Protein AF-X1UJ09-F1 (afdb_monomer_lite)

Organism: NCBI:txid412755

Foldseek 3Di:
DDDDPVVVVVCVVVVHDDLFDADDWVQVVVCVVVVHDPVPDDPVTSRVVRVVVSVVVVVVVVVVVVVVVVVPVPD

pLDDT: mean 89.01, std 13.26, range [47.94, 98.06]

Structure (mmCIF, N/CA/C/O backbone):
data_AF-X1UJ09-F1
#
_entry.id   AF-X1UJ09-F1
#
loop_
_atom_site.group_PDB
_atom_site.id
_atom_site.type_symbol
_atom_site.label_atom_id
_atom_site.label_alt_id
_atom_site.label_comp_id
_atom_site.label_asym_id
_atom_site.label_entity_id
_atom_site.label_seq_id
_atom_site.pdbx_PDB_ins_code
_atom_site.Cartn_x
_atom_site.Cartn_y
_atom_site.Cartn_z
_atom_site.occupancy
_atom_site.B_iso_or_equiv
_atom_site.auth_seq_id
_atom_site.auth_comp_id
_atom_site.auth_asym_id
_atom_site.auth_atom_id
_atom_site.pdbx_PDB_model_num
ATOM 1 N N . THR A 1 1 ? 8.334 0.501 8.608 1.00 69.44 1 THR A N 1
ATOM 2 C CA . THR A 1 1 ? 8.030 1.645 7.718 1.00 69.44 1 THR A CA 1
ATOM 3 C C . THR A 1 1 ? 7.294 2.685 8.534 1.00 69.44 1 THR A C 1
ATOM 5 O O . THR A 1 1 ? 6.556 2.277 9.421 1.00 69.44 1 THR A O 1
ATOM 8 N N . LYS A 1 2 ? 7.509 3.984 8.308 1.00 84.06 2 LYS A N 1
ATOM 9 C CA . LYS A 1 2 ? 6.804 5.064 9.017 1.00 84.06 2 LYS A CA 1
ATOM 10 C C . LYS A 1 2 ? 5.993 5.862 7.993 1.00 84.06 2 LYS A C 1
ATOM 12 O O . LYS A 1 2 ? 6.546 6.173 6.941 1.00 84.06 2 LYS A O 1
ATOM 17 N N . LEU A 1 3 ? 4.719 6.134 8.280 1.00 91.50 3 LEU A N 1
ATOM 18 C CA . LEU A 1 3 ? 3.901 7.027 7.458 1.00 91.50 3 LEU A CA 1
ATOM 19 C C . LEU A 1 3 ? 4.432 8.457 7.554 1.00 91.50 3 LEU A C 1
ATOM 21 O O . LEU A 1 3 ? 4.984 8.863 8.580 1.00 91.50 3 LEU A O 1
ATOM 25 N N . ASP A 1 4 ? 4.273 9.205 6.469 1.00 93.88 4 ASP A N 1
ATOM 26 C CA . ASP A 1 4 ? 4.591 10.625 6.472 1.00 93.88 4 ASP A CA 1
ATOM 27 C C . ASP A 1 4 ? 3.709 11.359 7.509 1.00 93.88 4 ASP A C 1
ATOM 29 O O . ASP A 1 4 ? 2.520 11.028 7.632 1.00 93.88 4 ASP A O 1
ATOM 33 N N . PRO A 1 5 ? 4.256 12.320 8.279 1.00 94.69 5 PRO A N 1
ATOM 34 C CA . PRO A 1 5 ? 3.481 13.064 9.268 1.00 94.69 5 PRO A CA 1
ATOM 35 C C . PRO A 1 5 ? 2.231 13.728 8.685 1.00 94.69 5 PRO A C 1
ATOM 37 O O . PRO A 1 5 ? 1.177 13.635 9.302 1.00 94.69 5 PRO A O 1
ATOM 40 N N . LEU A 1 6 ? 2.306 14.295 7.475 1.00 96.62 6 LEU A N 1
ATOM 41 C CA . LEU A 1 6 ? 1.163 14.965 6.847 1.00 96.62 6 LEU A CA 1
ATOM 42 C C . LEU A 1 6 ? 0.054 13.973 6.488 1.00 96.62 6 LEU A C 1
ATOM 4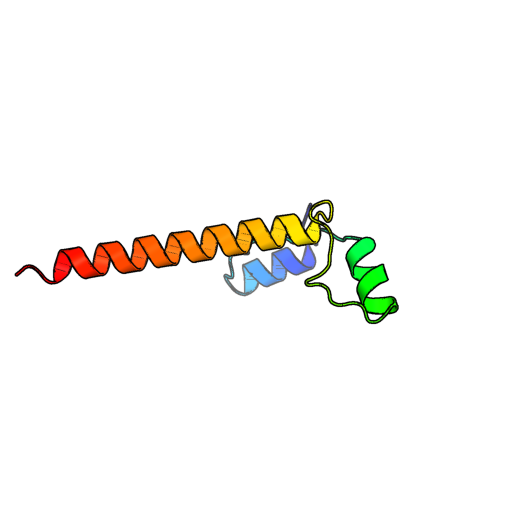4 O O . LEU A 1 6 ? -1.125 14.281 6.605 1.00 96.62 6 LEU A O 1
ATOM 48 N N . VAL A 1 7 ? 0.420 12.752 6.095 1.00 95.12 7 VAL A N 1
ATOM 49 C CA . VAL A 1 7 ? -0.562 11.687 5.845 1.00 95.12 7 VAL A CA 1
ATOM 50 C C . VAL A 1 7 ? -1.216 11.244 7.153 1.00 95.12 7 VAL A C 1
ATOM 52 O O . VAL A 1 7 ? -2.413 10.979 7.175 1.00 95.12 7 VAL A O 1
ATOM 55 N N . THR A 1 8 ? -0.449 11.188 8.243 1.00 95.00 8 THR A N 1
ATOM 56 C CA . THR A 1 8 ? -0.970 10.824 9.571 1.00 95.00 8 THR A CA 1
ATOM 57 C C . THR A 1 8 ? -1.960 11.876 10.074 1.00 95.00 8 THR A C 1
ATOM 59 O O . THR A 1 8 ? -3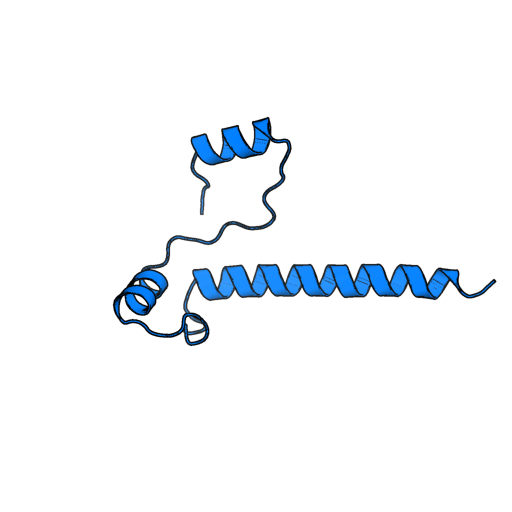.060 11.525 10.484 1.00 95.00 8 THR A O 1
ATOM 62 N N . GLU A 1 9 ? -1.617 13.160 9.948 1.00 96.75 9 GLU A N 1
ATOM 63 C CA . GLU A 1 9 ? -2.501 14.276 10.306 1.00 96.75 9 GLU A CA 1
ATOM 64 C C . GLU A 1 9 ? -3.820 14.248 9.518 1.00 96.75 9 GLU A C 1
ATOM 66 O O . GLU A 1 9 ? -4.885 14.488 10.086 1.00 96.75 9 GLU A O 1
ATOM 71 N N . GLU A 1 10 ? -3.782 13.907 8.226 1.00 97.75 10 GLU A N 1
ATOM 72 C CA . GLU A 1 10 ? -4.994 13.786 7.408 1.00 97.75 10 GLU A CA 1
ATOM 73 C C . GLU A 1 10 ? -5.856 12.574 7.783 1.00 97.75 10 GLU A C 1
ATOM 75 O O . GLU A 1 10 ? -7.083 12.687 7.809 1.00 97.75 10 GLU A O 1
ATOM 80 N N . LEU A 1 11 ? -5.241 11.432 8.105 1.00 96.69 11 LEU A N 1
ATOM 81 C CA . LEU A 1 11 ? -5.959 10.255 8.606 1.00 96.69 11 LEU A CA 1
ATOM 82 C C . LEU A 1 11 ? -6.675 10.571 9.926 1.00 96.69 11 LEU A C 1
ATOM 84 O O . LEU A 1 11 ? -7.874 10.305 10.044 1.00 96.69 11 LEU A O 1
ATOM 88 N N . ASP A 1 12 ? -5.983 11.232 10.857 1.00 96.50 12 ASP A N 1
ATOM 89 C CA . ASP A 1 12 ? -6.541 11.666 12.141 1.00 96.50 12 ASP A CA 1
ATOM 90 C C . ASP A 1 12 ? -7.685 12.672 11.940 1.00 96.50 12 ASP A C 1
ATOM 92 O O . ASP A 1 12 ? -8.759 12.537 12.532 1.00 96.50 12 ASP A O 1
ATOM 96 N N . ARG A 1 13 ? -7.499 13.658 11.049 1.00 98.00 13 ARG A N 1
ATOM 97 C CA . ARG A 1 13 ? -8.518 14.667 10.712 1.00 98.00 13 ARG A CA 1
ATOM 98 C C . ARG A 1 13 ? -9.786 14.040 10.129 1.00 98.00 13 ARG A C 1
ATOM 100 O O . ARG A 1 13 ? -10.878 14.571 10.333 1.00 98.00 13 ARG A O 1
ATOM 107 N N . LEU A 1 14 ? -9.645 12.954 9.373 1.00 97.75 14 LEU A N 1
ATOM 108 C CA . LEU A 1 14 ? -10.756 12.236 8.748 1.00 97.75 14 LEU A CA 1
ATOM 109 C C . LEU A 1 14 ? -11.346 11.134 9.643 1.00 97.75 14 LEU A C 1
ATOM 111 O O . LEU A 1 14 ? -12.393 10.590 9.295 1.00 97.75 14 LEU A O 1
ATOM 115 N N . GLY A 1 15 ? -10.711 10.817 10.776 1.00 96.75 15 GLY A N 1
ATOM 116 C CA . GLY A 1 15 ? -11.104 9.703 11.640 1.00 96.75 15 GLY A CA 1
ATOM 117 C C . GLY A 1 15 ? -10.958 8.342 10.953 1.00 96.75 15 GLY A C 1
ATOM 118 O O . GLY A 1 15 ? -11.810 7.473 11.135 1.00 96.75 15 GLY A O 1
ATOM 119 N N . ILE A 1 16 ? -9.934 8.183 10.106 1.00 96.06 16 ILE A N 1
ATOM 120 C CA . ILE A 1 16 ? -9.669 6.954 9.351 1.00 96.06 16 ILE A CA 1
ATOM 121 C C . ILE A 1 16 ? -8.477 6.229 9.967 1.00 96.06 16 ILE A C 1
ATOM 123 O O . ILE A 1 16 ? -7.353 6.724 9.928 1.00 96.06 16 ILE A O 1
ATOM 127 N N . ASP A 1 17 ? -8.705 5.001 10.421 1.00 91.62 17 ASP A N 1
ATOM 128 C CA . ASP A 1 17 ? -7.628 4.113 10.842 1.00 91.62 17 ASP A CA 1
ATOM 129 C C . ASP A 1 17 ? -6.982 3.432 9.628 1.00 91.62 17 ASP A C 1
ATOM 131 O O . ASP A 1 17 ? -7.642 2.770 8.820 1.00 91.62 17 ASP A O 1
ATOM 135 N N . SER A 1 18 ? -5.662 3.565 9.500 1.00 92.00 18 SER A N 1
ATOM 136 C CA . SER A 1 18 ? -4.913 2.852 8.466 1.00 92.00 18 SER A CA 1
ATOM 137 C C . SER A 1 18 ? -4.790 1.366 8.810 1.00 92.00 18 SER A C 1
ATOM 139 O O . SER A 1 18 ? -4.203 0.997 9.825 1.00 92.00 18 SER A O 1
ATOM 141 N N . ILE A 1 19 ? -5.303 0.499 7.933 1.00 92.00 19 ILE A N 1
ATOM 142 C CA . ILE A 1 19 ? -5.266 -0.963 8.113 1.00 92.00 19 ILE A CA 1
ATOM 143 C C . ILE A 1 19 ? -3.936 -1.603 7.688 1.00 92.00 19 ILE A C 1
ATOM 145 O O . ILE A 1 19 ? -3.641 -2.734 8.071 1.00 92.00 19 ILE A O 1
ATOM 149 N N . ALA A 1 20 ? -3.133 -0.904 6.880 1.00 93.62 20 ALA A N 1
ATOM 150 C CA . ALA A 1 20 ? -1.824 -1.363 6.429 1.00 93.62 20 ALA A CA 1
ATOM 151 C C . ALA A 1 20 ? -0.975 -0.199 5.905 1.00 93.62 20 ALA A C 1
ATOM 153 O O . ALA A 1 20 ? -1.481 0.787 5.376 1.00 93.62 20 ALA A O 1
ATOM 154 N N . THR A 1 21 ? 0.348 -0.344 5.986 1.00 94.50 21 THR A N 1
ATOM 155 C CA . THR A 1 21 ? 1.303 0.555 5.325 1.00 94.50 21 THR A CA 1
ATOM 156 C C . THR A 1 21 ? 2.183 -0.257 4.389 1.00 94.50 21 THR A C 1
ATOM 158 O O . THR A 1 21 ? 2.939 -1.119 4.839 1.00 94.50 21 THR A O 1
ATOM 161 N N . ILE A 1 22 ? 2.116 0.039 3.092 1.00 94.94 22 ILE A N 1
ATOM 162 C CA . ILE A 1 22 ? 2.939 -0.631 2.083 1.00 94.94 22 ILE A CA 1
ATOM 163 C C . ILE A 1 22 ? 4.292 0.096 1.986 1.00 94.94 22 ILE A C 1
ATOM 165 O O . ILE A 1 22 ? 4.314 1.312 1.784 1.00 94.94 22 ILE A O 1
ATOM 169 N N . PRO A 1 23 ? 5.433 -0.589 2.186 1.00 95.31 23 PRO A N 1
ATOM 170 C CA . PRO A 1 23 ? 6.745 0.044 2.098 1.00 95.31 23 PRO A CA 1
ATOM 171 C C . PRO A 1 23 ? 7.098 0.445 0.662 1.00 95.31 23 PRO A C 1
ATOM 173 O O . PRO A 1 23 ? 6.763 -0.269 -0.277 1.00 95.31 23 PRO A O 1
ATOM 176 N N . LEU A 1 24 ? 7.864 1.535 0.512 1.00 95.00 24 LEU A N 1
ATOM 177 C CA . LEU A 1 24 ? 8.500 1.894 -0.760 1.00 95.00 24 LEU A CA 1
ATOM 178 C C . LEU A 1 24 ? 9.353 0.729 -1.243 1.00 95.00 24 LEU A C 1
ATOM 180 O O . LEU A 1 24 ? 10.286 0.366 -0.531 1.00 95.00 24 LEU A O 1
ATOM 184 N N . ASP A 1 25 ? 9.084 0.20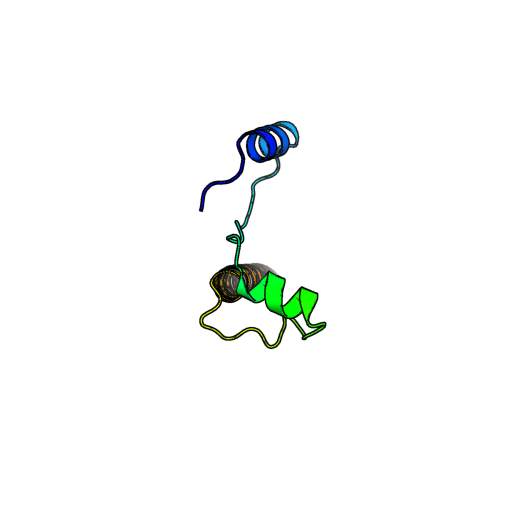1 -2.432 1.00 96.44 25 ASP A N 1
ATOM 185 C CA . ASP A 1 25 ? 9.762 -0.957 -3.007 1.00 96.44 25 ASP A CA 1
ATOM 186 C C . ASP A 1 25 ? 10.243 -0.655 -4.430 1.00 96.44 25 ASP A C 1
ATOM 188 O O . ASP A 1 25 ? 9.443 -0.347 -5.310 1.00 96.44 25 ASP A O 1
ATOM 192 N N . GLU A 1 26 ? 11.558 -0.714 -4.646 1.00 97.06 26 GLU A N 1
ATOM 193 C CA . GLU A 1 26 ? 12.176 -0.405 -5.942 1.00 97.06 26 GLU A CA 1
ATOM 194 C C . GLU A 1 26 ? 11.743 -1.405 -7.019 1.00 97.06 26 GLU A C 1
ATOM 196 O O . GLU A 1 26 ? 11.610 -1.037 -8.183 1.00 97.06 26 GLU A O 1
ATOM 201 N N . GLU A 1 27 ? 11.437 -2.649 -6.640 1.00 96.25 27 GLU A N 1
ATOM 202 C CA . GLU A 1 27 ? 10.983 -3.662 -7.591 1.00 96.25 27 GLU A CA 1
ATOM 203 C C . GLU A 1 27 ? 9.596 -3.335 -8.165 1.00 96.25 27 GLU A C 1
ATOM 205 O O . GLU A 1 27 ? 9.354 -3.562 -9.348 1.00 96.25 27 GLU A O 1
ATOM 210 N N . VAL A 1 28 ? 8.717 -2.704 -7.375 1.00 97.69 28 VAL A N 1
ATOM 211 C CA . VAL A 1 28 ? 7.417 -2.202 -7.858 1.00 97.69 28 VAL A CA 1
ATOM 212 C C . VAL A 1 28 ? 7.628 -1.125 -8.920 1.00 97.69 28 VAL A C 1
ATOM 214 O O . VAL A 1 28 ? 7.007 -1.181 -9.979 1.00 97.69 28 VAL A O 1
ATOM 217 N N . TYR A 1 29 ? 8.532 -0.176 -8.658 1.00 96.25 29 TYR A N 1
ATOM 218 C CA . TYR A 1 29 ? 8.865 0.885 -9.609 1.00 96.25 29 TYR A CA 1
ATOM 219 C C . TYR A 1 29 ? 9.436 0.316 -10.914 1.00 96.25 29 TYR A C 1
ATOM 221 O O . TYR A 1 29 ? 9.018 0.700 -12.002 1.00 96.25 29 TYR A O 1
ATOM 229 N N . GLU A 1 30 ? 10.353 -0.647 -10.819 1.00 97.81 30 GLU A N 1
ATOM 230 C CA . GLU A 1 30 ? 10.954 -1.297 -11.984 1.00 97.81 30 GLU A CA 1
ATOM 231 C C . GLU A 1 30 ? 9.941 -2.081 -12.825 1.00 97.81 30 GLU A C 1
ATOM 233 O O . GLU A 1 30 ? 10.056 -2.109 -14.054 1.00 97.81 30 GLU A O 1
ATOM 238 N N . TYR A 1 31 ? 8.965 -2.738 -12.193 1.00 98.00 31 TYR A N 1
ATOM 239 C CA . TYR A 1 31 ? 7.915 -3.463 -12.907 1.00 98.00 31 TYR A CA 1
ATOM 240 C C . TYR A 1 31 ? 6.953 -2.506 -13.604 1.00 98.00 31 TYR A C 1
ATOM 242 O O . TYR A 1 31 ? 6.673 -2.713 -14.784 1.00 98.00 31 TYR A O 1
ATOM 250 N N . ASP A 1 32 ? 6.526 -1.442 -12.922 1.00 96.88 32 ASP A N 1
ATOM 251 C CA . ASP A 1 32 ? 5.688 -0.391 -13.507 1.00 96.88 32 ASP A CA 1
ATOM 252 C C . ASP A 1 32 ? 6.381 0.259 -14.717 1.00 96.88 32 ASP A C 1
ATOM 254 O O . ASP A 1 32 ? 5.835 0.276 -15.822 1.00 96.88 32 ASP A O 1
ATOM 258 N N . LEU A 1 33 ? 7.653 0.653 -14.561 1.00 97.88 33 LEU A N 1
ATOM 259 C CA . LEU A 1 33 ? 8.464 1.250 -15.627 1.00 97.88 33 LEU A CA 1
ATOM 260 C C . LEU A 1 33 ? 8.620 0.325 -16.844 1.00 97.88 33 LEU A C 1
ATOM 262 O O . LEU A 1 33 ? 8.650 0.785 -17.987 1.00 97.88 33 LEU A O 1
ATOM 266 N N . LYS A 1 34 ? 8.738 -0.986 -16.612 1.00 98.06 34 LYS A N 1
ATOM 267 C CA . LYS A 1 34 ? 8.887 -2.004 -17.664 1.00 98.06 34 LYS A CA 1
ATOM 268 C C . LYS A 1 34 ? 7.551 -2.532 -18.186 1.00 98.06 34 LYS A C 1
ATOM 270 O O . LYS A 1 34 ? 7.571 -3.463 -18.992 1.00 98.06 34 LYS A O 1
ATOM 275 N N . LEU A 1 35 ? 6.420 -1.973 -17.743 1.00 97.44 35 LEU A N 1
ATOM 276 C CA . LEU A 1 35 ? 5.068 -2.438 -18.070 1.00 97.44 35 LEU A CA 1
ATOM 277 C C . LEU A 1 35 ? 4.877 -3.941 -17.793 1.00 97.44 35 LEU A C 1
ATOM 279 O O . LEU A 1 35 ? 4.225 -4.659 -18.553 1.00 97.44 35 LEU A O 1
ATOM 283 N N . LYS A 1 36 ? 5.481 -4.430 -16.708 1.00 97.81 36 LYS A N 1
ATOM 284 C CA . LYS A 1 36 ? 5.293 -5.789 -16.197 1.00 97.81 36 LYS A CA 1
ATOM 285 C C . LYS A 1 36 ? 4.145 -5.809 -15.194 1.00 97.81 36 LYS A C 1
ATOM 287 O O . LYS A 1 36 ? 3.941 -4.856 -14.450 1.00 97.81 36 LYS A O 1
ATOM 292 N N . SER A 1 37 ? 3.415 -6.919 -15.147 1.00 97.56 37 SER A N 1
ATOM 293 C CA . SER A 1 37 ? 2.336 -7.105 -14.176 1.00 97.56 37 SER A CA 1
ATOM 294 C C . SER A 1 37 ? 2.881 -7.104 -12.746 1.00 97.56 37 SER A C 1
ATOM 296 O O . SER A 1 37 ? 3.778 -7.879 -12.427 1.00 97.56 37 SER A O 1
ATOM 298 N N . LEU A 1 38 ? 2.300 -6.289 -11.859 1.00 96.38 38 LEU A N 1
ATOM 299 C CA . LEU A 1 38 ? 2.639 -6.302 -10.428 1.00 96.38 38 LEU A CA 1
ATOM 300 C C . LEU A 1 38 ? 2.193 -7.592 -9.724 1.00 96.38 38 LEU A C 1
ATOM 302 O O . LEU A 1 38 ? 2.693 -7.902 -8.647 1.00 96.38 38 LEU A O 1
ATOM 306 N N . LEU A 1 39 ? 1.280 -8.358 -10.331 1.00 95.44 39 LEU A N 1
ATOM 307 C CA . LEU A 1 39 ? 0.902 -9.684 -9.831 1.00 95.44 39 LEU A CA 1
ATOM 308 C C . LEU A 1 39 ? 2.027 -10.713 -10.008 1.00 95.44 39 LEU A C 1
ATOM 310 O O . LEU A 1 39 ? 1.997 -11.747 -9.352 1.00 95.44 39 LEU A O 1
ATOM 314 N N . ASP A 1 40 ? 3.014 -10.410 -10.857 1.00 96.62 40 ASP A N 1
ATOM 315 C CA . ASP A 1 40 ? 4.185 -11.254 -11.095 1.00 96.62 40 ASP A CA 1
ATOM 316 C C . ASP A 1 40 ? 5.398 -10.820 -10.247 1.00 96.62 40 ASP A C 1
ATOM 318 O O . ASP A 1 40 ? 6.511 -11.300 -10.473 1.00 96.62 40 ASP A O 1
ATOM 322 N N . LEU A 1 41 ? 5.218 -9.892 -9.294 1.00 97.12 41 LEU A N 1
ATOM 323 C CA . LEU A 1 41 ? 6.272 -9.541 -8.339 1.00 97.12 41 LEU A CA 1
ATOM 324 C C . LEU A 1 41 ? 6.688 -10.784 -7.541 1.00 97.12 41 LEU A C 1
ATOM 326 O O . LEU A 1 41 ? 5.827 -11.556 -7.116 1.00 97.12 41 LEU A O 1
ATOM 330 N N . PRO A 1 42 ? 7.992 -10.985 -7.291 1.00 96.50 42 PRO A N 1
ATOM 331 C CA . PRO A 1 42 ? 8.432 -12.131 -6.519 1.00 96.50 42 PRO A CA 1
ATOM 332 C C . PRO A 1 42 ? 8.019 -11.987 -5.054 1.00 96.50 42 PRO A C 1
ATOM 334 O O . PRO A 1 42 ? 7.969 -10.888 -4.501 1.00 96.50 42 PRO A O 1
ATOM 337 N N . ASP A 1 43 ? 7.877 -13.121 -4.369 1.00 94.81 43 ASP A N 1
ATOM 338 C CA . ASP A 1 43 ? 7.592 -13.163 -2.930 1.00 94.81 43 ASP A CA 1
ATOM 339 C C . ASP A 1 43 ? 8.694 -12.520 -2.072 1.00 94.81 43 ASP A C 1
ATOM 341 O O . ASP A 1 43 ? 8.552 -12.398 -0.858 1.00 94.81 43 ASP A O 1
ATOM 345 N N . THR A 1 44 ? 9.836 -12.134 -2.643 1.00 95.19 44 THR A N 1
ATOM 346 C CA . THR A 1 44 ? 10.870 -11.340 -1.964 1.00 95.19 44 THR A CA 1
ATOM 347 C C . THR A 1 44 ? 10.527 -9.853 -1.879 1.00 95.19 44 THR A C 1
ATOM 349 O O . THR A 1 44 ? 11.080 -9.176 -1.011 1.00 95.19 44 THR A O 1
ATOM 352 N N . SER A 1 45 ? 9.604 -9.353 -2.709 1.00 97.75 45 SER A N 1
ATOM 353 C CA . SER A 1 45 ? 9.125 -7.972 -2.656 1.00 97.75 45 SER A CA 1
ATOM 354 C C . SER A 1 45 ? 8.457 -7.699 -1.308 1.00 97.75 45 SER A C 1
ATOM 356 O O . SER A 1 45 ? 7.531 -8.383 -0.863 1.00 97.75 45 SER A O 1
ATOM 358 N N . LYS A 1 46 ? 8.928 -6.651 -0.637 1.00 96.31 46 LYS A N 1
ATOM 359 C CA . LYS A 1 46 ? 8.377 -6.194 0.644 1.00 96.31 46 LYS A CA 1
ATOM 360 C C . LYS A 1 46 ? 6.986 -5.585 0.469 1.00 96.31 46 LYS A C 1
ATOM 362 O O . LYS A 1 46 ? 6.172 -5.695 1.384 1.00 96.31 46 LYS A O 1
ATOM 367 N N . ALA A 1 47 ? 6.703 -4.980 -0.686 1.00 96.94 47 ALA A N 1
ATOM 368 C CA . ALA A 1 47 ? 5.363 -4.515 -1.019 1.00 96.94 47 ALA A CA 1
ATOM 369 C C . ALA A 1 47 ? 4.408 -5.696 -1.238 1.00 96.94 47 ALA A C 1
ATOM 371 O O . ALA A 1 47 ? 3.343 -5.723 -0.622 1.00 96.94 47 ALA A O 1
ATOM 372 N N . ALA A 1 48 ? 4.817 -6.702 -2.022 1.00 97.12 48 ALA A N 1
ATOM 373 C CA . ALA A 1 48 ? 4.012 -7.900 -2.260 1.00 97.12 48 ALA A CA 1
ATOM 374 C C . ALA A 1 48 ? 3.672 -8.631 -0.950 1.00 97.12 48 ALA A C 1
ATOM 376 O O . ALA A 1 48 ? 2.509 -8.947 -0.704 1.00 97.12 48 ALA A O 1
ATOM 377 N N . ARG A 1 49 ? 4.653 -8.801 -0.050 1.00 96.50 49 ARG A N 1
ATOM 378 C CA . ARG A 1 49 ? 4.428 -9.377 1.291 1.00 96.50 49 ARG A CA 1
ATOM 379 C C . ARG A 1 49 ? 3.424 -8.577 2.120 1.00 96.50 49 ARG A C 1
ATOM 381 O O . ARG A 1 49 ? 2.496 -9.161 2.668 1.00 96.50 49 ARG A O 1
ATOM 388 N N . ALA A 1 50 ? 3.577 -7.253 2.184 1.00 96.19 50 ALA A N 1
ATOM 389 C CA . ALA A 1 50 ? 2.676 -6.400 2.959 1.00 96.19 50 ALA A CA 1
ATOM 390 C C . ALA A 1 50 ? 1.228 -6.454 2.436 1.00 96.19 50 ALA A C 1
ATOM 392 O O . ALA A 1 50 ? 0.284 -6.483 3.227 1.00 96.19 50 ALA A O 1
ATOM 393 N N . VAL A 1 51 ? 1.046 -6.514 1.112 1.00 96.12 51 VAL A N 1
ATOM 394 C CA . VAL A 1 51 ? -0.276 -6.699 0.494 1.00 96.12 51 VAL A CA 1
ATOM 395 C C . VAL A 1 51 ? -0.826 -8.097 0.783 1.00 96.12 51 VAL A C 1
ATOM 397 O O . VAL A 1 51 ? -1.998 -8.224 1.129 1.00 96.12 51 VAL A O 1
ATOM 400 N N . ASN A 1 52 ? -0.003 -9.144 0.700 1.00 95.62 52 ASN A N 1
ATOM 401 C CA . ASN A 1 52 ? -0.425 -10.506 1.024 1.00 95.62 52 ASN A CA 1
ATOM 402 C C . ASN A 1 52 ? -0.921 -10.627 2.477 1.00 95.62 52 ASN A C 1
ATOM 404 O O . ASN A 1 52 ? -1.960 -11.242 2.730 1.00 95.62 52 ASN A O 1
ATOM 408 N N . ASP A 1 53 ? -0.223 -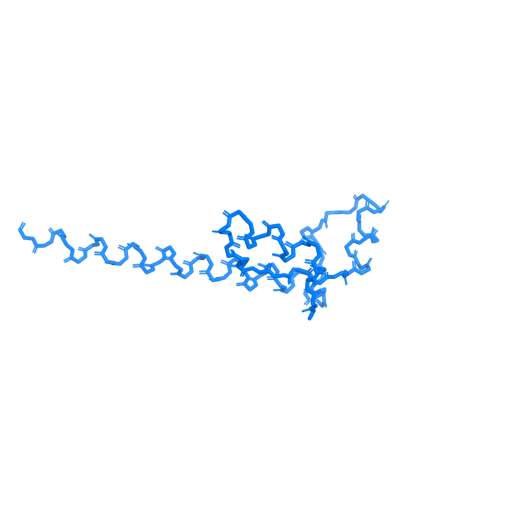10.001 3.424 1.00 95.00 53 ASP A N 1
ATOM 409 C CA . ASP A 1 53 ? -0.623 -9.975 4.833 1.00 95.00 53 ASP A CA 1
ATOM 410 C C . ASP A 1 53 ? -1.946 -9.218 5.029 1.00 95.00 53 ASP A C 1
ATOM 412 O O . ASP A 1 53 ? -2.842 -9.704 5.725 1.00 95.00 53 ASP A O 1
ATOM 416 N N . LEU A 1 54 ? -2.113 -8.071 4.355 1.00 95.94 54 LEU A N 1
ATOM 417 C CA . LEU A 1 54 ? -3.370 -7.319 4.336 1.00 95.94 54 LEU A CA 1
ATOM 418 C C . LEU A 1 54 ? -4.533 -8.186 3.829 1.00 95.94 54 LEU A C 1
ATOM 420 O O . LEU A 1 54 ? -5.551 -8.308 4.509 1.00 95.94 54 LEU A O 1
ATOM 424 N N . MET A 1 55 ? -4.375 -8.826 2.669 1.00 95.06 55 MET A N 1
ATOM 425 C CA . MET A 1 55 ? -5.417 -9.672 2.077 1.00 95.06 55 MET A CA 1
ATOM 426 C C . MET A 1 55 ? -5.741 -10.880 2.959 1.00 95.06 55 MET A C 1
ATOM 428 O O . MET A 1 55 ? -6.908 -11.229 3.131 1.00 95.06 55 MET A O 1
ATOM 432 N N . THR A 1 56 ? -4.723 -11.484 3.575 1.00 95.81 56 THR A N 1
ATOM 433 C CA . THR A 1 56 ? -4.897 -12.586 4.529 1.00 95.81 56 THR A CA 1
ATOM 434 C C . THR A 1 56 ? -5.755 -12.163 5.720 1.00 95.81 56 THR A C 1
ATOM 436 O O . THR A 1 56 ? -6.623 -12.922 6.153 1.00 95.81 56 THR A O 1
ATOM 439 N N . ASN A 1 57 ? -5.543 -10.958 6.250 1.00 92.62 57 ASN A N 1
ATOM 440 C CA . ASN A 1 57 ? -6.332 -10.441 7.366 1.00 92.62 57 ASN A CA 1
ATOM 441 C C . ASN A 1 57 ? -7.775 -10.137 6.945 1.00 92.62 57 ASN A C 1
ATOM 443 O O . ASN A 1 57 ? -8.700 -10.555 7.636 1.00 92.62 57 ASN A O 1
ATOM 447 N N . LEU A 1 58 ? -7.985 -9.519 5.778 1.00 92.31 58 LEU A N 1
ATOM 448 C CA . LEU A 1 58 ? -9.330 -9.248 5.253 1.00 92.31 58 LEU A CA 1
ATOM 449 C C . LEU A 1 58 ? -10.153 -10.532 5.056 1.00 92.31 58 LEU A C 1
ATOM 451 O O . LEU A 1 58 ? -11.328 -10.581 5.418 1.00 92.31 58 LEU A O 1
ATOM 455 N N . LEU A 1 59 ? -9.528 -11.594 4.543 1.00 93.12 59 LEU A N 1
ATOM 456 C CA . LEU A 1 59 ? -10.190 -12.889 4.367 1.00 93.12 59 LEU A CA 1
ATOM 457 C C . LEU A 1 59 ? -10.539 -13.559 5.706 1.00 93.12 59 LEU A C 1
ATOM 459 O O . LEU A 1 59 ? -11.591 -14.189 5.819 1.00 93.12 59 LEU A O 1
ATOM 463 N N . LYS A 1 60 ? -9.693 -13.419 6.737 1.00 90.88 60 LYS A N 1
ATOM 464 C CA . LYS A 1 60 ? -10.003 -13.923 8.087 1.00 90.88 60 LYS A CA 1
ATOM 465 C C . LYS A 1 60 ? -11.215 -13.212 8.680 1.00 90.88 60 LYS A C 1
ATOM 467 O O . LYS A 1 60 ? -12.104 -13.887 9.198 1.00 90.88 60 LYS A O 1
ATOM 472 N N . GLU A 1 61 ? -11.283 -11.888 8.560 1.00 80.81 61 GLU A N 1
ATOM 473 C CA . GLU A 1 61 ? -12.435 -11.111 9.033 1.00 80.81 61 GLU A CA 1
ATOM 474 C C . GLU A 1 61 ? -13.732 -11.536 8.334 1.00 80.81 61 GLU A C 1
ATOM 476 O O . GLU A 1 61 ? -14.761 -11.718 8.985 1.00 80.81 61 GLU A O 1
ATOM 481 N N . GLU A 1 62 ? -13.687 -11.805 7.025 1.00 76.00 62 GLU A N 1
ATOM 482 C CA . GLU A 1 62 ? -14.850 -12.317 6.295 1.00 76.00 62 GLU A CA 1
ATOM 483 C C . GLU A 1 62 ? -15.311 -13.693 6.819 1.00 76.00 62 GLU A C 1
ATOM 485 O O . GLU A 1 62 ? -16.513 -13.935 6.972 1.00 76.00 62 GLU A O 1
ATOM 490 N N . ILE A 1 63 ? -14.375 -14.594 7.140 1.00 74.12 63 ILE A N 1
ATOM 491 C CA . ILE A 1 63 ? -14.685 -15.912 7.720 1.00 74.12 63 ILE A CA 1
ATOM 492 C C . ILE A 1 63 ? -15.315 -15.761 9.112 1.00 74.12 63 ILE A C 1
ATOM 494 O O . ILE A 1 63 ? -16.311 -16.429 9.410 1.00 74.12 63 ILE A O 1
ATOM 498 N N . HIS A 1 64 ? -14.784 -14.872 9.956 1.00 68.38 64 HIS A N 1
ATOM 499 C CA . HIS A 1 64 ? -15.341 -14.603 11.283 1.00 68.38 64 HIS A CA 1
ATOM 500 C C . HIS A 1 64 ? -16.744 -13.979 11.202 1.00 68.38 64 HIS A C 1
ATOM 502 O O . HIS A 1 64 ? -17.655 -14.434 11.899 1.00 68.38 64 HIS A O 1
ATOM 508 N N . ALA A 1 65 ? -16.957 -13.026 10.290 1.00 70.12 65 ALA A N 1
ATOM 509 C CA . ALA A 1 65 ? -18.257 -12.400 10.057 1.00 70.12 65 ALA A CA 1
ATOM 510 C C . ALA A 1 65 ? -19.320 -13.394 9.551 1.00 70.12 65 ALA A C 1
ATOM 512 O O . ALA A 1 65 ? -20.483 -13.318 9.955 1.00 70.12 65 ALA A O 1
ATOM 513 N N . LYS A 1 66 ? -18.942 -14.353 8.692 1.00 70.38 66 LYS A N 1
ATOM 514 C CA . LYS A 1 66 ? -19.853 -15.406 8.204 1.00 70.38 66 LYS A CA 1
ATOM 515 C C . LYS A 1 66 ? -20.206 -16.428 9.285 1.00 70.38 66 LYS A C 1
ATOM 517 O O . LYS A 1 66 ? -21.343 -16.887 9.327 1.00 70.38 66 LYS A O 1
ATOM 522 N N . ARG A 1 67 ? -19.271 -16.757 10.183 1.00 66.62 67 ARG A N 1
ATOM 523 C CA . ARG A 1 67 ? -19.505 -17.722 11.269 1.00 66.62 67 ARG A CA 1
ATOM 524 C C . ARG A 1 67 ? -20.501 -17.198 12.310 1.00 66.62 67 ARG A C 1
ATOM 526 O O . ARG A 1 67 ? -21.457 -17.896 12.616 1.00 66.62 67 ARG A O 1
ATOM 533 N N . GLY A 1 68 ? -20.372 -15.940 12.741 1.00 61.72 68 GLY A N 1
ATOM 534 C CA . GLY A 1 68 ? -21.318 -15.331 13.694 1.00 61.72 68 GLY A CA 1
ATOM 535 C C . GLY A 1 68 ? -22.755 -15.166 13.165 1.00 61.72 68 GLY A C 1
ATOM 536 O O . GLY A 1 68 ? -23.699 -15.092 13.948 1.00 61.72 68 GLY A O 1
ATOM 537 N N . LYS A 1 69 ? -22.943 -15.140 11.838 1.00 61.22 69 LYS A N 1
ATOM 538 C CA . LYS A 1 69 ? -24.268 -15.089 11.192 1.00 61.22 69 LYS A CA 1
ATOM 539 C C . LYS A 1 69 ? -24.965 -16.448 11.098 1.00 61.22 69 LYS A C 1
ATOM 541 O O . LYS A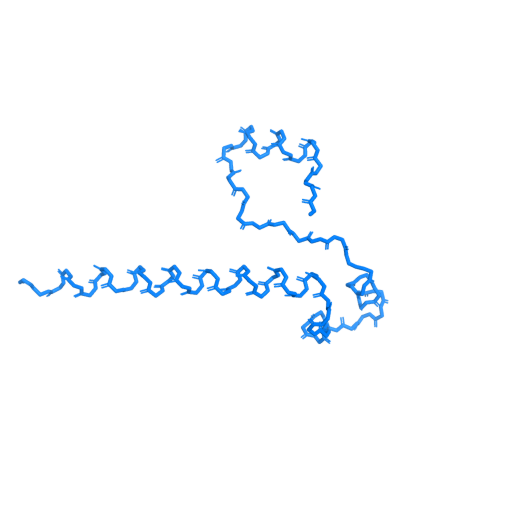 1 69 ? -26.188 -16.486 11.091 1.00 61.22 69 LYS A O 1
ATOM 546 N N . ASN A 1 70 ? -24.214 -17.545 11.026 1.00 59.12 70 ASN A N 1
ATOM 547 C CA . ASN A 1 70 ? -24.797 -18.885 10.934 1.00 59.12 70 ASN A CA 1
ATOM 548 C C . ASN A 1 70 ? -25.271 -19.400 12.302 1.00 59.12 70 ASN A C 1
ATOM 550 O O . ASN A 1 70 ? -26.281 -20.087 12.365 1.00 59.12 70 ASN A O 1
ATOM 554 N N . ASP A 1 71 ? -24.620 -18.982 13.390 1.00 58.97 71 ASP A N 1
ATOM 555 C CA . ASP A 1 71 ? -24.986 -19.371 14.762 1.00 58.97 71 ASP A CA 1
ATOM 556 C C . ASP A 1 71 ? -26.268 -18.668 15.279 1.00 58.97 71 ASP A C 1
ATOM 558 O O . ASP A 1 71 ? -26.738 -18.948 16.378 1.00 58.97 71 ASP A O 1
ATOM 562 N N . SER A 1 72 ? -26.836 -17.728 14.508 1.00 60.12 72 SER A N 1
ATOM 563 C CA . SER A 1 72 ? -28.054 -16.967 14.851 1.00 60.12 72 SER A CA 1
ATOM 564 C C . SER A 1 72 ? -29.300 -17.384 14.056 1.00 60.12 72 SER A C 1
ATOM 566 O O . SER A 1 72 ? -30.371 -16.820 14.276 1.00 60.12 72 SER A O 1
ATOM 568 N N . ALA A 1 73 ? -29.180 -18.373 13.164 1.00 59.12 73 ALA A N 1
ATOM 569 C CA . ALA A 1 73 ? -30.295 -18.922 12.385 1.00 59.12 73 ALA A CA 1
ATOM 570 C C . ALA A 1 73 ? -30.927 -20.187 13.007 1.00 59.12 73 ALA A C 1
ATOM 572 O O . ALA A 1 73 ? -31.914 -20.689 12.474 1.00 59.12 73 ALA A O 1
ATOM 573 N N . ASP A 1 74 ? -30.398 -20.664 14.137 1.00 55.25 74 ASP A N 1
ATOM 574 C CA . ASP A 1 74 ? -30.939 -21.790 14.906 1.00 55.25 74 ASP A CA 1
ATOM 575 C C . ASP A 1 74 ? -31.855 -21.286 16.045 1.00 55.25 74 ASP A C 1
ATOM 577 O O . ASP A 1 74 ? -31.517 -21.410 17.222 1.00 55.25 74 ASP A O 1
ATOM 581 N N . TYR A 1 75 ? -33.001 -20.682 15.705 1.00 47.94 75 TYR A N 1
ATOM 582 C CA . TYR A 1 75 ? -34.125 -20.444 16.631 1.00 47.94 75 TYR A CA 1
ATOM 583 C C . TYR A 1 75 ? -35.474 -20.583 15.924 1.00 47.94 75 TYR A C 1
ATOM 585 O O . TYR A 1 75 ? -35.647 -19.972 14.846 1.00 47.94 75 TYR A O 1
#

Radius of gyration: 17.63 Å; chains: 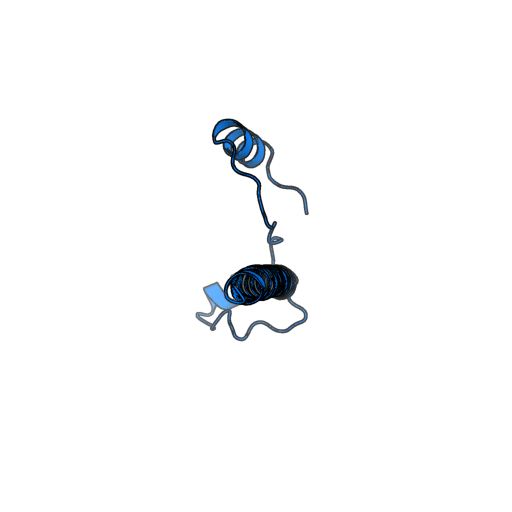1; bounding box: 46×37×35 Å

Sequence (75 aa):
TKLDPLVTEELDRLGIDSIATIPLDEEVYEYDLKLKSLLDLPDTSKAARAVNDLMTNLLKEEIHAKRGKNDSADY

Secondary structure (DSSP, 8-state):
----HHHHHHHHHHT---S--PPP-HHHHHHHHTT--GGG--TT-HHHHHHHHHHHHHHHHHHHHHHHHHTTS--